Protein AF-A0A660TH04-F1 (afdb_monomer_lite)

Secondary structure (DSSP, 8-state):
--SSS-HHHHHHHHTTSSPPPGGGHHHHHHHHSS--S--S-SSHHHHHHHHHHHTT--HHHHHHHHTS-HHHHHHHHTTSSPPPHHHHHHHHHHHTT-

pLDDT: mean 90.81, std 7.68, range [56.5, 98.25]

Radius of gyration: 15.04 Å; chains: 1; bounding box: 35×24×42 Å

Structure (mmCIF, N/CA/C/O backbone):
data_AF-A0A660TH04-F1
#
_entry.id   AF-A0A660TH04-F1
#
loop_
_atom_site.group_PDB
_atom_site.id
_atom_site.type_symbol
_atom_site.label_atom_id
_atom_site.label_alt_id
_atom_site.label_comp_id
_atom_site.label_asym_id
_atom_site.label_entity_id
_atom_site.label_seq_id
_atom_site.pdbx_PDB_ins_code
_atom_site.Cartn_x
_atom_site.Cartn_y
_atom_site.Cartn_z
_atom_site.occupancy
_atom_site.B_iso_or_equiv
_atom_site.auth_seq_id
_atom_site.auth_comp_id
_atom_site.auth_asym_id
_atom_site.auth_atom_id
_atom_site.pdbx_PDB_model_num
ATOM 1 N N . LYS A 1 1 ? -21.498 -2.770 15.931 1.00 56.50 1 LYS A N 1
ATOM 2 C CA . LYS A 1 1 ? -20.100 -2.363 15.621 1.00 56.50 1 LYS A CA 1
ATOM 3 C C . LYS A 1 1 ? -19.822 -2.555 14.127 1.00 56.50 1 LYS A C 1
ATOM 5 O O . LYS A 1 1 ? -19.603 -3.680 13.709 1.00 56.50 1 LYS A O 1
ATOM 10 N N . PHE A 1 2 ? -19.861 -1.486 13.326 1.00 65.12 2 PHE A N 1
ATOM 11 C CA . PHE A 1 2 ? -19.807 -1.548 11.851 1.00 65.12 2 PHE A CA 1
ATOM 12 C C . PHE A 1 2 ? -18.427 -1.955 11.289 1.00 65.12 2 PHE A C 1
ATOM 14 O O . PHE A 1 2 ? -18.337 -2.622 10.264 1.00 65.12 2 PHE A O 1
ATOM 21 N N . LEU A 1 3 ? -17.347 -1.600 11.994 1.00 74.19 3 LEU A N 1
ATOM 22 C CA . LEU A 1 3 ? -15.961 -1.850 11.571 1.00 74.19 3 LEU A CA 1
ATOM 23 C C . LEU A 1 3 ? -15.302 -3.059 12.261 1.00 74.19 3 LEU A C 1
ATOM 25 O O . LEU A 1 3 ? -14.180 -3.423 11.919 1.00 74.19 3 LEU A O 1
ATOM 29 N N . GLY A 1 4 ? -15.979 -3.690 13.227 1.00 79.62 4 GLY A N 1
ATOM 30 C CA . GLY A 1 4 ? -15.423 -4.808 14.004 1.00 79.62 4 GLY A CA 1
ATOM 31 C C . GLY A 1 4 ? -14.280 -4.434 14.963 1.00 79.62 4 GLY A C 1
ATOM 32 O O . GLY A 1 4 ? -13.599 -5.327 15.452 1.00 79.62 4 GLY A O 1
ATOM 33 N N . VAL A 1 5 ? -14.071 -3.142 15.244 1.00 81.25 5 VAL A N 1
ATOM 34 C CA . VAL A 1 5 ? -13.045 -2.628 16.176 1.00 81.25 5 VAL A CA 1
ATOM 35 C C . VAL A 1 5 ? -13.671 -2.030 17.446 1.00 81.25 5 VAL A C 1
ATOM 37 O O . VAL A 1 5 ? -14.886 -1.811 17.505 1.00 81.25 5 VAL A O 1
ATOM 40 N N . SER A 1 6 ? -12.867 -1.816 18.496 1.00 82.50 6 SER A N 1
ATOM 41 C CA . SER A 1 6 ? -13.303 -1.115 19.715 1.00 82.50 6 SER A CA 1
ATOM 42 C C . SER A 1 6 ? -13.420 0.396 19.486 1.00 82.50 6 SER A C 1
ATOM 44 O O . SER A 1 6 ? -12.753 0.941 18.610 1.00 82.50 6 SER A O 1
ATOM 46 N N . GLU A 1 7 ? -14.239 1.079 20.287 1.00 82.69 7 GLU A N 1
ATOM 47 C CA . GLU A 1 7 ? -14.348 2.549 20.263 1.00 82.69 7 GLU A CA 1
ATOM 48 C C . GLU A 1 7 ? -13.009 3.217 20.589 1.00 82.69 7 GLU A C 1
ATOM 50 O O . GLU A 1 7 ? -12.607 4.148 19.905 1.00 82.69 7 GLU A O 1
ATOM 55 N N . GLU A 1 8 ? -12.251 2.664 21.537 1.00 84.69 8 GLU A N 1
ATOM 56 C CA . GLU A 1 8 ? -10.882 3.099 21.837 1.00 84.69 8 GLU A CA 1
ATOM 57 C C . GLU A 1 8 ? -9.958 3.024 20.607 1.00 84.69 8 GLU A C 1
ATOM 59 O O . GLU A 1 8 ? -9.115 3.894 20.397 1.00 84.69 8 GLU A O 1
ATOM 64 N N . THR A 1 9 ? -10.122 2.003 19.757 1.00 81.69 9 THR A N 1
ATOM 65 C CA . THR A 1 9 ? -9.342 1.886 18.515 1.00 81.69 9 THR A CA 1
ATOM 66 C C . THR A 1 9 ? -9.672 3.030 17.561 1.00 81.69 9 THR A C 1
ATOM 68 O O . THR A 1 9 ? -8.756 3.605 16.980 1.00 81.69 9 THR A O 1
ATOM 71 N N . VAL A 1 10 ? -10.955 3.381 17.435 1.00 81.81 10 VAL A N 1
ATOM 72 C CA . VAL A 1 10 ? -11.407 4.511 16.609 1.00 81.81 10 VAL A CA 1
ATOM 73 C C . VAL A 1 10 ? -10.895 5.832 17.184 1.00 81.81 10 VAL A C 1
ATOM 75 O O . VAL A 1 10 ? -10.280 6.600 16.454 1.00 81.81 10 VAL A O 1
ATOM 78 N N . TYR A 1 11 ? -11.017 6.046 18.496 1.00 84.56 11 TYR A N 1
ATOM 79 C CA . TYR A 1 11 ? -10.483 7.230 19.174 1.00 84.56 11 TYR A CA 1
ATOM 80 C C . TYR A 1 11 ? -8.971 7.394 18.962 1.00 84.56 11 TYR A C 1
ATOM 82 O O . TYR A 1 11 ? -8.470 8.495 18.731 1.00 84.56 11 TYR A O 1
ATOM 90 N N . ASN A 1 12 ? -8.211 6.297 19.000 1.00 85.62 12 ASN A N 1
ATOM 91 C CA . ASN A 1 12 ? -6.775 6.329 18.721 1.00 85.62 12 ASN A CA 1
ATOM 92 C C . ASN A 1 12 ? -6.457 6.684 17.258 1.00 85.62 12 ASN A C 1
ATOM 94 O O . ASN A 1 12 ? -5.399 7.261 17.005 1.00 85.62 12 ASN A O 1
ATOM 98 N N . TRP A 1 13 ? -7.343 6.362 16.311 1.00 87.00 13 TRP A N 1
ATOM 99 C CA . TRP A 1 13 ? -7.219 6.805 14.920 1.00 87.00 13 TRP A CA 1
ATOM 100 C C . TRP A 1 13 ? -7.507 8.295 14.777 1.00 87.00 13 TRP A C 1
ATOM 102 O O . TRP A 1 13 ? -6.696 9.022 14.212 1.00 87.00 13 TRP A O 1
ATOM 112 N N . GLU A 1 14 ? -8.619 8.758 15.343 1.00 82.31 14 GLU A N 1
ATOM 113 C CA . GLU A 1 14 ? -9.042 10.161 15.271 1.00 82.31 14 GLU A CA 1
ATOM 114 C C . GLU A 1 14 ? -8.063 11.102 15.983 1.00 82.31 14 GLU A C 1
ATOM 116 O O . GLU A 1 14 ? -7.798 12.202 15.509 1.00 82.31 14 GLU A O 1
ATOM 121 N N . SER A 1 15 ? -7.456 10.650 17.083 1.00 84.81 15 SER A N 1
ATOM 122 C CA . SER A 1 15 ? -6.426 11.406 17.810 1.00 84.81 15 SER A CA 1
ATOM 123 C C . SER A 1 15 ? -5.025 11.312 17.190 1.00 84.81 15 SER A C 1
ATOM 125 O O . SER A 1 15 ? -4.068 11.826 17.767 1.00 84.81 15 SER A O 1
ATOM 127 N N . GLY A 1 16 ? -4.870 10.628 16.049 1.00 80.56 16 GLY A N 1
ATOM 128 C CA . GLY A 1 16 ? -3.590 10.480 15.349 1.00 80.56 16 GLY A CA 1
ATOM 129 C C . GLY A 1 16 ? -2.565 9.589 16.061 1.00 80.56 16 GLY A C 1
ATOM 130 O O . GLY A 1 16 ? -1.436 9.453 15.592 1.00 80.56 16 GLY A O 1
ATOM 131 N N . LYS A 1 17 ? -2.938 8.946 17.175 1.00 80.44 17 LYS A N 1
ATOM 132 C CA . LYS A 1 17 ? -2.055 8.063 17.954 1.00 80.44 17 LYS A CA 1
ATOM 133 C C . LYS A 1 17 ? -1.724 6.767 17.219 1.00 80.44 17 LYS A C 1
ATOM 135 O O . LYS A 1 17 ? -0.684 6.162 17.471 1.00 80.44 17 LYS A O 1
ATOM 140 N N . LYS A 1 18 ? -2.616 6.307 16.339 1.00 83.88 18 LYS A N 1
ATOM 141 C CA . LYS A 1 18 ? -2.437 5.083 15.553 1.00 83.88 18 LYS A CA 1
ATOM 142 C C . LYS A 1 18 ? -3.091 5.227 14.187 1.00 83.88 18 LYS A C 1
ATOM 144 O O . LYS A 1 18 ? -4.158 5.805 14.081 1.00 83.88 18 LYS A O 1
ATOM 149 N N . GLN A 1 19 ? -2.495 4.640 13.155 1.00 84.00 19 GLN A N 1
ATOM 150 C CA . GLN A 1 19 ? -3.136 4.527 11.843 1.00 84.00 19 GLN A CA 1
ATOM 151 C C . GLN A 1 19 ? -3.907 3.198 11.725 1.00 84.00 19 GLN A C 1
ATOM 153 O O . GLN A 1 19 ? -3.465 2.191 12.298 1.00 84.00 19 GLN A O 1
ATOM 158 N N . PRO A 1 20 ? -5.044 3.152 11.004 1.00 84.62 20 PRO A N 1
ATOM 159 C CA . PRO A 1 20 ? -5.728 1.900 10.701 1.00 84.62 20 PRO A CA 1
ATOM 160 C C . PRO A 1 20 ? -4.826 0.930 9.928 1.00 84.62 20 PRO A C 1
ATOM 162 O O . PRO A 1 20 ? -3.983 1.341 9.130 1.00 84.62 20 PRO A O 1
ATOM 165 N N . 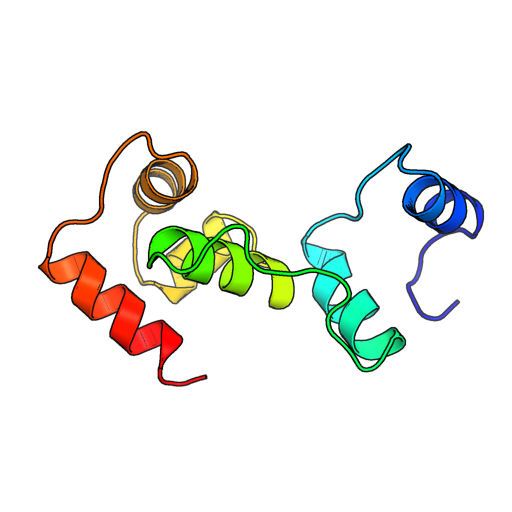ASP A 1 21 ? -5.034 -0.375 10.119 1.00 88.06 21 ASP A N 1
ATOM 166 C CA . ASP A 1 21 ? -4.426 -1.379 9.239 1.00 88.06 21 ASP A CA 1
ATOM 167 C C . ASP A 1 21 ? -4.931 -1.165 7.805 1.00 88.06 21 ASP A C 1
ATOM 169 O O . ASP A 1 21 ? -6.122 -0.916 7.595 1.00 88.06 21 ASP A O 1
ATOM 173 N N . VAL A 1 22 ? -4.048 -1.310 6.813 1.00 87.81 22 VAL A N 1
ATOM 174 C CA . VAL A 1 22 ? -4.394 -1.169 5.393 1.00 87.81 22 VAL A CA 1
ATOM 175 C C . VAL A 1 22 ? -5.623 -2.012 5.023 1.00 87.81 22 VAL A C 1
ATOM 177 O O . VAL A 1 22 ? -6.488 -1.546 4.293 1.00 87.81 22 VAL A O 1
ATOM 180 N N . LYS A 1 23 ? -5.785 -3.209 5.598 1.00 89.44 23 LYS A N 1
ATOM 181 C CA . LYS A 1 23 ? -6.925 -4.103 5.331 1.00 89.44 23 LYS A CA 1
ATOM 182 C C . LYS A 1 23 ? -8.270 -3.547 5.813 1.00 89.44 23 LYS A C 1
ATOM 184 O O . LYS A 1 23 ? -9.319 -3.991 5.347 1.00 89.44 23 LYS A O 1
ATOM 189 N N . LEU A 1 24 ? -8.262 -2.609 6.762 1.00 90.69 24 LEU A N 1
ATOM 190 C CA . LEU A 1 24 ? -9.467 -1.952 7.276 1.00 90.69 24 LEU A CA 1
ATOM 191 C C . LEU A 1 24 ? -9.875 -0.742 6.436 1.00 90.69 24 LEU A C 1
ATOM 193 O O . LEU A 1 24 ? -11.042 -0.357 6.478 1.00 90.69 24 LEU A O 1
ATOM 197 N N . ILE A 1 25 ? -8.965 -0.189 5.635 1.00 92.38 25 ILE A N 1
ATOM 198 C CA . ILE A 1 25 ? -9.213 1.009 4.829 1.00 92.38 25 ILE A CA 1
ATOM 199 C C . ILE A 1 25 ? -10.433 0.861 3.903 1.00 92.38 25 ILE A C 1
ATOM 201 O O . ILE A 1 25 ? -11.297 1.734 3.960 1.00 92.38 25 ILE A O 1
ATOM 205 N N . PRO A 1 26 ? -10.627 -0.242 3.148 1.00 92.25 26 PRO A N 1
ATOM 206 C CA . PRO A 1 26 ? -11.831 -0.403 2.327 1.00 92.25 26 PRO A CA 1
ATOM 207 C C . PRO A 1 26 ? -13.128 -0.413 3.145 1.00 92.25 26 PRO A C 1
ATOM 209 O O . PRO A 1 26 ? -14.157 0.087 2.696 1.00 92.25 26 PRO A O 1
ATOM 212 N N . LYS A 1 27 ? -13.094 -0.968 4.367 1.00 91.25 27 LYS A N 1
ATOM 213 C CA . LYS A 1 27 ? -14.259 -0.980 5.266 1.00 91.25 27 LYS A CA 1
ATOM 214 C C . LYS A 1 27 ? -14.563 0.419 5.795 1.00 91.25 27 LYS A C 1
ATOM 216 O O . LYS A 1 27 ? -15.732 0.775 5.884 1.00 91.25 27 LYS A O 1
ATOM 221 N N . ILE A 1 28 ? -13.526 1.197 6.109 1.00 90.31 28 ILE A N 1
ATOM 222 C CA . ILE A 1 28 ? -13.646 2.596 6.531 1.00 90.31 28 ILE A CA 1
ATOM 223 C C . ILE A 1 28 ? -14.230 3.438 5.394 1.00 90.31 28 ILE A C 1
ATOM 225 O O . ILE A 1 28 ? -15.224 4.118 5.610 1.00 90.31 28 ILE A O 1
ATOM 229 N N . ILE A 1 29 ? -13.697 3.322 4.173 1.00 91.94 29 ILE A N 1
ATOM 230 C CA . ILE A 1 29 ? -14.218 4.027 2.988 1.00 91.94 29 ILE A CA 1
ATOM 231 C C . ILE A 1 29 ? -15.692 3.674 2.755 1.00 91.94 29 ILE A C 1
ATOM 233 O O . ILE A 1 29 ? -16.520 4.560 2.569 1.00 91.94 29 ILE A O 1
ATOM 237 N N . LYS A 1 30 ? -16.049 2.383 2.825 1.00 91.38 30 LYS A N 1
ATOM 238 C CA . LYS A 1 30 ? -17.443 1.936 2.681 1.00 91.38 30 LYS A CA 1
ATOM 239 C C . LYS A 1 30 ? -18.357 2.499 3.772 1.00 91.38 30 LYS A C 1
ATOM 241 O O . LYS A 1 30 ? -19.512 2.795 3.491 1.00 91.38 30 LYS A O 1
ATOM 246 N N . PHE A 1 31 ? -17.865 2.599 5.005 1.00 90.06 31 PHE A N 1
ATOM 247 C CA . PHE A 1 31 ? -18.617 3.159 6.126 1.00 90.06 31 PHE A CA 1
ATOM 248 C C . PHE A 1 31 ? -18.834 4.669 5.975 1.00 90.06 31 PHE A C 1
ATOM 250 O O . PHE A 1 31 ? -19.942 5.141 6.197 1.00 90.06 31 PHE A O 1
ATOM 257 N N . LEU A 1 32 ? -17.796 5.407 5.573 1.00 90.81 32 LEU A N 1
ATOM 258 C CA . LEU A 1 32 ? -17.850 6.859 5.396 1.00 90.81 32 LEU A CA 1
ATOM 259 C C . LEU A 1 32 ? -18.600 7.278 4.124 1.00 90.81 32 LEU A C 1
ATOM 261 O O . LEU A 1 32 ? -19.149 8.372 4.070 1.00 90.81 32 LEU A O 1
ATOM 265 N N . GLY A 1 33 ? -18.610 6.431 3.092 1.00 91.94 33 GLY A N 1
ATOM 266 C CA . GLY A 1 33 ? -19.170 6.759 1.778 1.00 91.94 33 GLY A CA 1
ATOM 267 C C . GLY A 1 33 ? -18.250 7.623 0.905 1.00 91.94 33 GLY A C 1
ATOM 268 O O . GLY A 1 33 ? -18.632 7.981 -0.205 1.00 91.94 33 GLY A O 1
ATOM 269 N N . TYR A 1 34 ? -17.037 7.935 1.373 1.00 90.94 34 TYR A N 1
ATOM 270 C CA . TYR A 1 34 ? -16.009 8.676 0.638 1.00 90.94 34 TYR A CA 1
ATOM 271 C C . TYR A 1 34 ? -14.597 8.230 1.056 1.00 90.94 34 TYR A C 1
ATOM 273 O O . TYR A 1 34 ? -14.423 7.528 2.055 1.00 90.94 34 TYR A O 1
ATOM 281 N N . VAL A 1 35 ? -13.575 8.621 0.283 1.00 91.31 35 VAL A N 1
ATOM 282 C CA . VAL A 1 35 ? -12.163 8.374 0.621 1.00 91.31 35 VAL A CA 1
ATOM 283 C C . VAL A 1 35 ? -11.640 9.534 1.480 1.00 91.31 35 VAL A C 1
ATOM 285 O O . VAL A 1 35 ? -11.611 10.658 0.987 1.00 91.31 35 VAL A O 1
ATOM 288 N N . PRO A 1 36 ? -11.228 9.308 2.743 1.00 87.81 36 PRO A N 1
ATOM 289 C CA . PRO A 1 36 ? -10.907 10.391 3.677 1.00 87.81 36 PRO A CA 1
ATOM 290 C C . PRO A 1 36 ? -9.460 10.908 3.581 1.00 87.81 36 PRO A C 1
ATOM 292 O O . PRO A 1 36 ? -8.973 11.535 4.516 1.00 87.81 36 PRO A O 1
ATOM 295 N N . PHE A 1 37 ? -8.740 10.609 2.501 1.00 85.69 37 PHE A N 1
ATOM 296 C CA . PHE A 1 37 ? -7.343 11.002 2.311 1.00 85.69 37 PHE A CA 1
ATOM 297 C C . PHE A 1 37 ? -7.029 11.175 0.825 1.00 85.69 37 PHE A C 1
ATOM 299 O O . PHE A 1 37 ? -7.687 10.586 -0.035 1.00 85.69 37 PHE A O 1
ATOM 306 N N . GLU A 1 38 ? -5.990 11.951 0.536 1.00 88.00 38 GLU A N 1
ATOM 307 C CA . GLU A 1 38 ? -5.539 12.240 -0.824 1.00 88.00 38 GLU A CA 1
ATOM 308 C C . GLU A 1 38 ? -4.281 11.430 -1.188 1.00 88.00 38 GLU A C 1
ATOM 310 O O . GLU A 1 38 ? -3.559 10.959 -0.300 1.00 88.00 38 GLU A O 1
ATOM 315 N N . PRO A 1 39 ? -4.005 11.217 -2.487 1.00 88.50 39 PRO A N 1
ATOM 316 C CA . PRO A 1 39 ? -2.725 10.675 -2.930 1.00 88.50 39 PRO A CA 1
ATOM 317 C C . PRO A 1 39 ? -1.549 11.550 -2.471 1.00 88.50 39 PRO A C 1
ATOM 319 O O . PRO A 1 39 ? -1.642 12.770 -2.457 1.00 88.50 39 PRO A O 1
ATOM 322 N N . GLU A 1 40 ? -0.398 10.932 -2.187 1.00 90.00 40 GLU A N 1
ATOM 323 C CA . GLU A 1 40 ? 0.844 11.649 -1.826 1.00 90.00 40 GLU A CA 1
ATOM 324 C C . GLU A 1 40 ? 1.399 12.529 -2.970 1.00 90.00 40 GLU A C 1
ATOM 326 O O . GLU A 1 40 ? 2.299 13.338 -2.753 1.00 90.00 40 GLU A O 1
ATOM 331 N N . GLY A 1 41 ? 0.893 12.349 -4.192 1.00 92.00 41 GLY A N 1
ATOM 332 C CA . GLY A 1 41 ? 1.290 13.079 -5.390 1.00 92.00 41 GLY A CA 1
ATOM 333 C C . GLY A 1 41 ? 0.665 12.494 -6.659 1.00 92.00 41 GLY A C 1
ATOM 334 O O . GLY A 1 41 ? 0.000 11.453 -6.628 1.00 92.00 41 GLY A O 1
ATOM 335 N N . ASP A 1 42 ? 0.933 13.144 -7.791 1.00 90.81 42 ASP A N 1
ATOM 336 C CA . ASP A 1 42 ? 0.329 12.798 -9.088 1.00 90.81 42 ASP A CA 1
ATOM 337 C C . ASP A 1 42 ? 1.164 11.828 -9.937 1.00 90.81 42 ASP A C 1
ATOM 339 O O . ASP A 1 42 ? 0.733 11.375 -11.004 1.00 90.81 42 ASP A O 1
ATOM 343 N N . ASP A 1 43 ? 2.367 11.475 -9.482 1.00 94.00 43 ASP A N 1
ATOM 344 C CA . ASP A 1 43 ? 3.220 10.544 -10.206 1.00 94.00 43 ASP A CA 1
ATOM 345 C C . ASP A 1 43 ? 2.685 9.100 -10.155 1.00 94.00 43 ASP A C 1
ATOM 347 O O . ASP A 1 43 ? 1.868 8.709 -9.316 1.00 94.00 43 ASP A O 1
ATOM 351 N N . LEU A 1 44 ? 3.173 8.270 -11.080 1.00 95.12 44 LEU A N 1
ATOM 352 C CA . LEU A 1 44 ? 2.710 6.893 -11.248 1.00 95.12 44 LEU A CA 1
ATOM 353 C C . LEU A 1 44 ? 2.833 6.051 -9.967 1.00 95.12 44 LEU A C 1
ATOM 355 O O . LEU A 1 44 ? 1.973 5.207 -9.709 1.00 95.12 44 LEU A O 1
ATOM 359 N N . ILE A 1 45 ? 3.889 6.254 -9.174 1.00 96.12 45 ILE A N 1
ATOM 360 C CA . ILE A 1 45 ? 4.105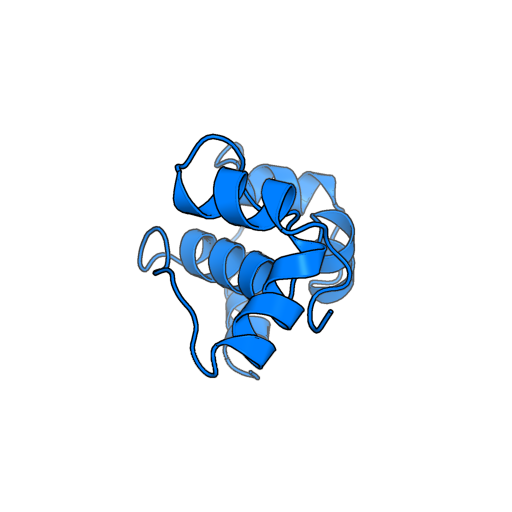 5.500 -7.937 1.00 96.12 45 ILE A CA 1
ATOM 361 C C . ILE A 1 45 ? 3.173 5.995 -6.840 1.00 96.12 45 ILE A C 1
ATOM 363 O O . ILE A 1 45 ? 2.604 5.165 -6.134 1.00 96.12 45 ILE A O 1
ATOM 367 N N . SER A 1 46 ? 2.959 7.304 -6.721 1.00 95.25 46 SER A N 1
ATOM 368 C CA . SER A 1 46 ? 1.996 7.864 -5.764 1.00 95.25 46 SER A CA 1
ATOM 369 C C . SER A 1 46 ? 0.573 7.374 -6.041 1.00 95.25 46 SER A C 1
ATOM 371 O O . SER A 1 46 ? -0.107 6.883 -5.136 1.00 95.25 46 SER A O 1
ATOM 373 N N . ARG A 1 47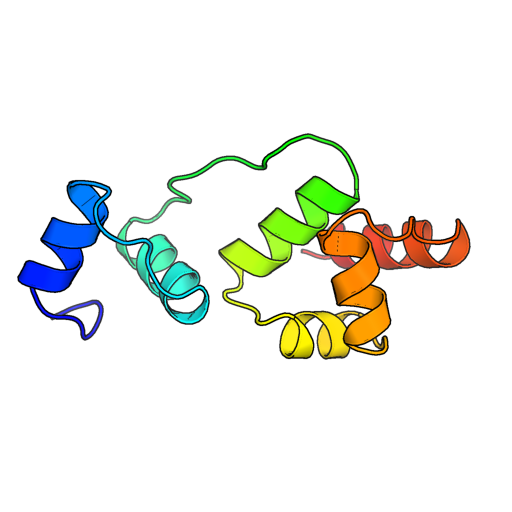 ? 0.163 7.332 -7.313 1.00 94.94 47 ARG A N 1
ATOM 374 C CA . ARG A 1 47 ? -1.109 6.715 -7.727 1.00 94.94 47 ARG A CA 1
ATOM 375 C C . ARG A 1 47 ? -1.165 5.216 -7.424 1.00 94.94 47 ARG A C 1
ATOM 377 O O . ARG A 1 47 ? -2.206 4.708 -7.010 1.00 94.94 47 ARG A O 1
ATOM 384 N N . LEU A 1 48 ? -0.053 4.496 -7.583 1.00 96.19 48 LEU A N 1
ATOM 385 C CA . LEU A 1 48 ? 0.032 3.074 -7.242 1.00 96.19 48 LEU A CA 1
ATOM 386 C C . LEU A 1 48 ? -0.067 2.821 -5.726 1.00 96.19 48 LEU A C 1
ATOM 388 O O . LEU A 1 48 ? -0.731 1.871 -5.305 1.00 96.19 48 LEU A O 1
ATOM 392 N N . LYS A 1 49 ? 0.561 3.666 -4.898 1.00 95.88 49 LYS A N 1
ATOM 393 C CA . LYS A 1 49 ? 0.427 3.635 -3.432 1.00 95.88 49 LYS A CA 1
ATOM 394 C C . LYS A 1 49 ? -1.015 3.895 -3.014 1.00 95.88 49 LYS A C 1
ATOM 396 O O . LYS A 1 49 ? -1.555 3.144 -2.203 1.00 95.88 49 LYS A O 1
ATOM 401 N N . PHE A 1 50 ? -1.643 4.908 -3.605 1.00 94.88 50 PHE A N 1
ATOM 402 C CA . PHE A 1 50 ? -3.037 5.238 -3.341 1.00 94.88 50 PHE A CA 1
ATOM 403 C C . PHE A 1 50 ? -3.961 4.076 -3.714 1.00 94.88 50 PHE A C 1
ATOM 405 O O . PHE A 1 50 ? -4.756 3.633 -2.889 1.00 94.88 50 PHE A O 1
ATOM 412 N N . TYR A 1 51 ? -3.769 3.484 -4.897 1.00 94.94 51 TYR A N 1
ATOM 413 C CA . TYR A 1 51 ? -4.484 2.282 -5.323 1.00 94.94 51 TYR A CA 1
ATOM 414 C C . TYR A 1 51 ? -4.351 1.128 -4.320 1.00 94.94 51 TYR A C 1
ATOM 416 O O . TYR A 1 51 ? -5.350 0.517 -3.934 1.00 94.94 51 TYR A O 1
ATOM 424 N N . LYS A 1 52 ? -3.126 0.845 -3.857 1.00 95.56 52 LYS A N 1
ATOM 425 C CA . LYS A 1 52 ? -2.868 -0.170 -2.827 1.00 95.56 52 LYS A CA 1
ATOM 426 C C . LYS A 1 52 ? -3.660 0.118 -1.551 1.00 95.56 52 LYS A C 1
ATOM 428 O O . LYS A 1 52 ? -4.239 -0.803 -0.980 1.00 95.56 52 LYS A O 1
ATOM 433 N N . LEU A 1 53 ? -3.664 1.372 -1.105 1.00 94.19 53 LEU A N 1
ATOM 434 C CA . LEU A 1 53 ? -4.297 1.801 0.137 1.00 94.19 53 LEU A CA 1
ATOM 435 C C . LEU A 1 53 ? -5.825 1.683 0.072 1.00 94.19 53 LEU A C 1
ATOM 437 O O . LEU A 1 53 ? -6.405 0.997 0.910 1.00 94.19 53 LEU A O 1
ATOM 441 N N . ILE A 1 54 ? -6.469 2.267 -0.944 1.00 94.44 54 ILE A N 1
ATOM 442 C CA . ILE A 1 54 ? -7.940 2.272 -1.061 1.00 94.44 54 ILE A CA 1
ATOM 443 C C . ILE A 1 54 ? -8.526 0.869 -1.272 1.00 94.44 54 ILE A C 1
ATOM 445 O O . ILE A 1 54 ? -9.664 0.616 -0.889 1.00 94.44 54 ILE A O 1
ATOM 449 N N . ASN A 1 55 ? -7.742 -0.058 -1.835 1.00 93.69 55 ASN A N 1
ATOM 450 C CA . ASN A 1 55 ? -8.125 -1.465 -1.996 1.00 93.69 55 ASN A CA 1
ATOM 451 C C . ASN A 1 55 ? -7.693 -2.348 -0.813 1.00 93.69 55 ASN A C 1
ATOM 453 O O . ASN A 1 55 ? -7.934 -3.552 -0.822 1.00 93.69 55 ASN A O 1
ATOM 457 N N . GLY A 1 56 ? -7.045 -1.776 0.204 1.00 94.69 56 GLY A N 1
ATOM 458 C CA . GLY A 1 56 ? -6.601 -2.497 1.394 1.00 94.69 56 GLY A CA 1
ATOM 459 C C . GLY A 1 56 ? -5.558 -3.580 1.131 1.00 94.69 56 GLY A C 1
ATOM 460 O O . GLY A 1 56 ? -5.479 -4.570 1.860 1.00 94.69 56 GLY A O 1
ATOM 461 N N . LEU A 1 57 ? -4.762 -3.409 0.076 1.00 95.69 57 LEU A N 1
ATOM 462 C CA . LEU A 1 57 ? -3.789 -4.392 -0.375 1.00 95.69 57 LEU A CA 1
ATOM 463 C C . LEU A 1 57 ? -2.509 -4.325 0.467 1.00 95.69 57 LEU A C 1
ATOM 465 O O . LEU A 1 57 ? -1.957 -3.254 0.751 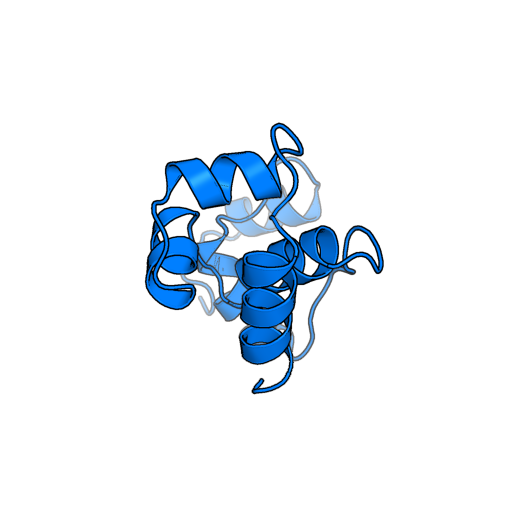1.00 95.69 57 LEU A O 1
ATOM 469 N N . THR A 1 58 ? -1.973 -5.494 0.812 1.00 96.19 58 THR A N 1
ATOM 470 C CA . THR A 1 58 ? -0.578 -5.616 1.254 1.00 96.19 58 THR A CA 1
ATOM 471 C C . THR A 1 58 ? 0.365 -5.443 0.057 1.00 96.19 58 THR A C 1
ATOM 473 O O . THR A 1 58 ? -0.075 -5.265 -1.081 1.00 96.19 58 THR A O 1
ATOM 476 N N . VAL A 1 59 ? 1.680 -5.440 0.290 1.00 96.88 59 VAL A N 1
ATOM 477 C CA . VAL A 1 59 ? 2.644 -5.402 -0.825 1.00 96.88 59 VAL A CA 1
ATOM 478 C C . VAL A 1 59 ? 2.515 -6.668 -1.674 1.00 96.88 59 VAL A C 1
ATOM 480 O O . VAL A 1 59 ? 2.566 -6.596 -2.896 1.00 96.88 59 VAL A O 1
ATOM 483 N N . GLU A 1 60 ? 2.283 -7.801 -1.023 1.00 97.31 60 GLU A N 1
ATOM 484 C CA . GLU A 1 60 ? 2.099 -9.117 -1.623 1.00 97.31 60 GLU A CA 1
ATOM 485 C C . GLU A 1 60 ? 0.830 -9.144 -2.484 1.00 97.31 60 GLU A C 1
ATOM 487 O O . GLU A 1 60 ? 0.909 -9.453 -3.669 1.00 97.31 60 GLU A O 1
ATOM 492 N N . GLY A 1 61 ? -0.308 -8.685 -1.949 1.00 96.75 61 GLY A N 1
ATOM 493 C CA . GLY A 1 61 ? -1.557 -8.615 -2.716 1.00 96.75 61 GLY A CA 1
ATOM 494 C C . GLY A 1 61 ? -1.481 -7.655 -3.909 1.00 96.75 61 GLY A C 1
ATOM 495 O O . GLY A 1 61 ? -2.019 -7.934 -4.981 1.00 96.75 61 GLY A O 1
ATOM 496 N N . LEU A 1 62 ? -0.759 -6.535 -3.775 1.00 96.94 62 LEU A N 1
ATOM 497 C CA . LEU A 1 62 ? -0.494 -5.662 -4.920 1.00 96.94 62 LEU A CA 1
ATOM 498 C C . LEU A 1 62 ? 0.384 -6.359 -5.969 1.00 96.94 62 LEU A C 1
ATOM 500 O O . LEU A 1 62 ? 0.146 -6.217 -7.167 1.00 96.94 62 LEU A O 1
ATOM 504 N N . ALA A 1 63 ? 1.401 -7.100 -5.537 1.00 97.12 63 ALA A N 1
ATOM 505 C CA . ALA A 1 63 ? 2.310 -7.802 -6.430 1.00 97.12 63 ALA A CA 1
ATOM 506 C C . ALA A 1 63 ? 1.602 -8.900 -7.234 1.00 97.12 63 ALA A C 1
ATOM 508 O O . ALA A 1 63 ? 1.800 -8.977 -8.449 1.00 97.12 63 ALA A O 1
ATOM 509 N N . GLU A 1 64 ? 0.704 -9.653 -6.596 1.00 96.44 64 GLU A N 1
ATOM 510 C CA . GLU A 1 64 ? -0.197 -10.595 -7.267 1.00 96.44 64 GLU A CA 1
ATOM 511 C C . GLU A 1 64 ? -1.045 -9.887 -8.329 1.00 96.44 64 GLU A C 1
ATOM 513 O O . GLU A 1 64 ? -1.084 -10.315 -9.483 1.00 96.44 64 GLU A O 1
ATOM 518 N N . ARG A 1 65 ? -1.647 -8.737 -7.993 1.00 94.50 65 ARG A N 1
ATOM 519 C CA . ARG A 1 65 ? -2.468 -7.963 -8.938 1.00 94.50 65 ARG A CA 1
ATOM 520 C C . ARG A 1 65 ? -1.676 -7.434 -10.135 1.00 94.50 65 ARG A C 1
ATOM 522 O O . ARG A 1 65 ? -2.211 -7.349 -11.239 1.00 94.50 65 ARG A O 1
ATOM 529 N N . LEU A 1 66 ? -0.412 -7.073 -9.926 1.00 94.75 66 LEU A N 1
ATOM 530 C CA . LEU A 1 66 ? 0.484 -6.594 -10.978 1.00 94.75 66 LEU A CA 1
ATOM 531 C C . LEU A 1 66 ? 1.168 -7.729 -11.754 1.00 94.75 66 LEU 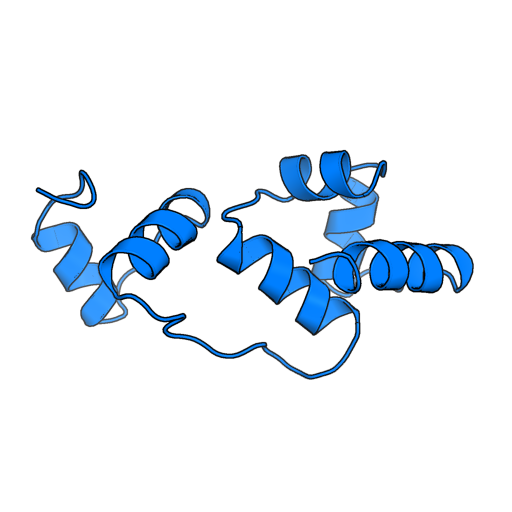A C 1
ATOM 533 O O . LEU A 1 66 ? 1.825 -7.440 -12.758 1.00 94.75 66 LEU A O 1
ATOM 537 N N . LEU A 1 67 ? 1.031 -8.987 -11.318 1.00 95.12 67 LEU A N 1
ATOM 538 C CA . LEU A 1 67 ? 1.797 -10.135 -11.814 1.00 95.12 67 LEU A CA 1
ATOM 539 C C . LEU A 1 67 ? 3.311 -9.869 -11.739 1.00 95.12 67 LEU A C 1
ATOM 541 O O . LEU A 1 67 ? 4.027 -9.951 -12.743 1.00 95.12 67 LEU A O 1
ATOM 545 N N . ARG A 1 68 ? 3.796 -9.449 -10.564 1.00 96.19 68 ARG A N 1
ATOM 546 C CA . ARG A 1 68 ? 5.210 -9.135 -10.287 1.00 96.19 68 ARG A CA 1
ATOM 547 C C . ARG A 1 68 ? 5.664 -9.731 -8.961 1.00 96.19 68 ARG A C 1
ATOM 549 O O . ARG A 1 68 ? 4.855 -10.104 -8.125 1.00 96.19 68 ARG A O 1
ATOM 556 N N . HIS A 1 69 ? 6.980 -9.782 -8.761 1.00 97.56 69 HIS A N 1
ATOM 557 C CA . HIS A 1 69 ? 7.557 -10.219 -7.492 1.00 97.56 69 HIS A CA 1
ATOM 558 C C . HIS A 1 69 ? 7.349 -9.155 -6.392 1.00 97.56 69 HIS A C 1
ATOM 560 O O . HIS A 1 69 ? 7.596 -7.972 -6.665 1.00 97.56 69 HIS A O 1
ATOM 566 N N . PRO A 1 70 ? 6.981 -9.532 -5.151 1.00 97.88 70 PRO A N 1
ATOM 567 C CA . PRO A 1 70 ? 6.751 -8.587 -4.054 1.00 97.88 70 PRO A CA 1
ATOM 568 C C . PRO A 1 70 ? 7.913 -7.628 -3.794 1.00 97.88 70 PRO A C 1
ATOM 570 O O . PR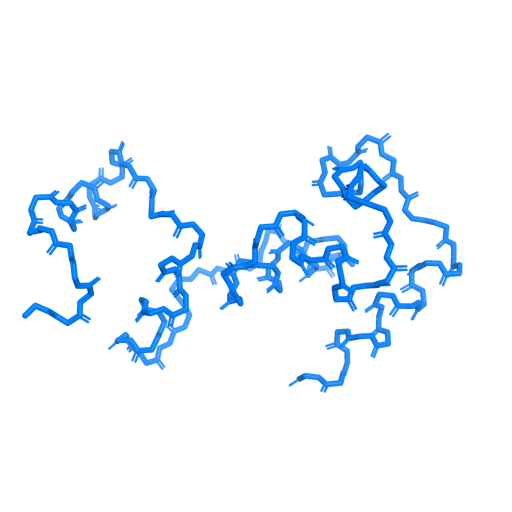O A 1 70 ? 7.691 -6.432 -3.635 1.00 97.88 70 PRO A O 1
ATOM 573 N N . ASP A 1 71 ? 9.159 -8.106 -3.830 1.00 97.88 71 ASP A N 1
ATOM 574 C CA . ASP A 1 71 ? 10.327 -7.242 -3.594 1.00 97.88 71 ASP A CA 1
ATOM 575 C C . ASP A 1 71 ? 10.530 -6.181 -4.670 1.00 97.88 71 ASP A C 1
ATOM 577 O O . ASP A 1 71 ? 10.967 -5.068 -4.377 1.00 97.88 71 ASP A O 1
ATOM 581 N N . GLN A 1 72 ? 10.170 -6.494 -5.915 1.00 97.50 72 GLN A N 1
ATOM 582 C CA . GLN A 1 72 ? 10.215 -5.514 -6.990 1.00 97.50 72 GLN A CA 1
ATOM 583 C C . GLN A 1 72 ? 9.191 -4.402 -6.735 1.00 97.50 72 GLN A C 1
ATOM 585 O O . GLN A 1 72 ? 9.527 -3.224 -6.839 1.00 97.50 72 GLN A O 1
ATOM 590 N N . VAL A 1 73 ? 7.971 -4.770 -6.338 1.00 97.88 73 VAL A N 1
ATOM 591 C CA . VAL A 1 73 ? 6.913 -3.813 -5.993 1.00 97.88 73 VAL A CA 1
ATOM 592 C C . VAL A 1 73 ? 7.294 -3.001 -4.755 1.00 97.88 73 VAL A C 1
ATOM 594 O O . VAL A 1 73 ? 7.179 -1.778 -4.764 1.00 97.88 73 VAL A O 1
ATOM 597 N N . ARG A 1 74 ? 7.842 -3.643 -3.717 1.00 98.25 74 ARG A N 1
ATOM 598 C CA . ARG A 1 74 ? 8.364 -2.981 -2.512 1.00 98.25 74 ARG A CA 1
ATOM 599 C C . ARG A 1 74 ? 9.431 -1.946 -2.860 1.00 98.25 74 ARG A C 1
ATOM 601 O O . ARG A 1 74 ? 9.404 -0.838 -2.327 1.00 98.25 74 ARG A O 1
ATOM 608 N N . ALA A 1 75 ? 10.348 -2.277 -3.769 1.00 98.00 75 ALA A N 1
ATOM 609 C CA . ALA A 1 75 ? 11.388 -1.355 -4.214 1.00 98.00 75 ALA A CA 1
ATOM 610 C C . ALA A 1 75 ? 10.816 -0.132 -4.950 1.00 98.00 75 ALA A C 1
ATOM 612 O O . ALA A 1 75 ? 11.347 0.964 -4.784 1.00 98.00 75 ALA A O 1
ATOM 613 N N . TRP A 1 76 ? 9.727 -0.297 -5.709 1.00 97.56 76 TRP A N 1
ATOM 614 C CA . TRP A 1 76 ? 9.025 0.818 -6.352 1.00 97.56 76 TRP A CA 1
ATOM 615 C C . TRP A 1 76 ? 8.331 1.719 -5.333 1.00 97.56 76 TRP A C 1
ATOM 617 O O . TRP A 1 76 ? 8.565 2.922 -5.326 1.00 97.56 76 TRP A O 1
ATOM 627 N N . LEU A 1 77 ? 7.534 1.140 -4.429 1.00 96.62 77 LEU A N 1
ATOM 628 C CA . LEU A 1 77 ? 6.762 1.901 -3.438 1.00 96.62 77 LEU A CA 1
ATOM 629 C C . LEU A 1 77 ? 7.650 2.666 -2.446 1.00 96.62 77 LEU A C 1
ATOM 631 O O . LEU A 1 77 ? 7.251 3.713 -1.947 1.00 96.62 77 LEU A O 1
ATOM 635 N N . THR A 1 78 ? 8.847 2.153 -2.162 1.00 96.06 78 THR A N 1
ATOM 636 C CA . THR A 1 78 ? 9.826 2.796 -1.265 1.00 96.06 78 THR A CA 1
ATOM 637 C C . THR A 1 78 ? 10.779 3.746 -1.989 1.00 96.06 78 THR A C 1
ATOM 639 O O . THR A 1 78 ? 11.662 4.315 -1.357 1.00 96.06 78 THR A O 1
ATOM 642 N N . GLY A 1 79 ? 10.665 3.885 -3.313 1.00 94.94 79 GLY A N 1
ATOM 643 C CA . GLY A 1 79 ? 11.564 4.718 -4.114 1.00 94.94 79 GLY A CA 1
ATOM 644 C C . GLY A 1 79 ? 12.984 4.160 -4.284 1.00 94.94 79 GLY A C 1
ATOM 645 O O . GLY A 1 79 ? 13.788 4.772 -4.981 1.00 94.94 79 GLY A O 1
ATOM 646 N N . ARG A 1 80 ? 13.301 2.980 -3.725 1.00 96.44 80 ARG A N 1
ATOM 647 C CA . ARG A 1 80 ? 14.615 2.319 -3.875 1.00 96.44 80 ARG A CA 1
ATOM 648 C C . ARG A 1 80 ? 14.960 2.012 -5.332 1.00 96.44 80 ARG A C 1
ATOM 650 O O . ARG A 1 80 ? 16.132 1.943 -5.690 1.00 96.44 80 ARG A O 1
ATOM 657 N N . ARG A 1 81 ? 13.951 1.773 -6.172 1.00 95.62 81 ARG A N 1
ATOM 658 C CA . ARG A 1 81 ? 14.120 1.546 -7.611 1.00 95.62 81 ARG A CA 1
ATOM 659 C C . ARG A 1 81 ? 12.938 2.131 -8.368 1.00 95.62 81 ARG A C 1
ATOM 661 O O . ARG A 1 81 ? 11.802 1.976 -7.942 1.00 95.62 81 ARG A O 1
ATOM 668 N N . LYS A 1 82 ? 13.190 2.723 -9.535 1.00 94.75 82 LYS A N 1
ATOM 669 C CA . LYS A 1 82 ? 12.125 3.141 -10.458 1.00 94.75 82 LYS A CA 1
ATOM 670 C C . LYS A 1 82 ? 11.699 1.974 -11.366 1.00 94.75 82 LYS A C 1
ATOM 672 O O . LYS A 1 82 ? 12.556 1.172 -11.753 1.00 94.75 82 LYS A O 1
ATOM 677 N N . PRO A 1 83 ? 10.408 1.833 -11.712 1.00 96.50 83 PRO A N 1
ATOM 678 C CA . PRO A 1 83 ? 9.985 0.876 -12.727 1.00 96.50 83 PRO A CA 1
ATOM 679 C C . PRO A 1 83 ? 10.649 1.180 -14.076 1.00 96.50 83 PRO A C 1
ATOM 681 O O . PRO A 1 83 ? 10.916 2.328 -14.414 1.00 96.50 83 PRO A O 1
ATOM 684 N N . SER A 1 84 ? 10.913 0.146 -14.873 1.00 96.88 84 SER A N 1
ATOM 685 C CA . SER A 1 84 ? 11.307 0.340 -16.273 1.00 96.88 84 SER A CA 1
ATOM 686 C C . SER A 1 84 ? 10.118 0.840 -17.097 1.00 96.88 84 SER A C 1
ATOM 688 O O . SER A 1 84 ? 8.974 0.575 -16.738 1.00 96.88 84 SER A O 1
ATOM 690 N N . LYS A 1 85 ? 10.361 1.447 -18.267 1.00 97.12 85 LYS A N 1
ATOM 691 C CA . LYS A 1 85 ? 9.296 1.924 -19.177 1.00 97.12 85 LYS A CA 1
ATOM 692 C C . LYS A 1 85 ? 8.233 0.863 -19.498 1.00 97.12 85 LYS A C 1
ATOM 694 O O . LYS A 1 85 ? 7.050 1.175 -19.593 1.00 97.12 85 LYS A O 1
ATOM 699 N N . LYS A 1 86 ? 8.634 -0.410 -19.628 1.00 96.06 86 LYS A N 1
ATOM 700 C CA . LYS A 1 86 ? 7.705 -1.541 -19.814 1.00 96.06 86 LYS A CA 1
ATOM 701 C C . LYS A 1 86 ? 6.794 -1.735 -18.597 1.00 96.06 86 LYS A C 1
ATOM 703 O O . LYS A 1 86 ? 5.600 -1.966 -18.760 1.00 96.06 86 LYS A O 1
ATOM 708 N N . ASN A 1 87 ? 7.352 -1.653 -17.391 1.00 96.31 87 ASN A N 1
ATOM 709 C CA . ASN A 1 87 ? 6.583 -1.772 -16.156 1.00 96.31 87 ASN A CA 1
ATOM 710 C C . ASN A 1 87 ? 5.721 -0.535 -15.893 1.00 96.31 87 ASN A C 1
ATOM 712 O O . ASN A 1 87 ? 4.598 -0.706 -15.444 1.00 96.31 87 ASN A O 1
ATOM 716 N N . GLU A 1 88 ? 6.184 0.670 -16.230 1.00 96.94 88 GLU A N 1
ATOM 717 C CA . GLU A 1 88 ? 5.367 1.889 -16.139 1.00 96.94 88 GLU A CA 1
ATOM 718 C C . GLU A 1 88 ? 4.085 1.751 -16.971 1.00 96.94 88 GLU A C 1
ATOM 720 O O . GLU A 1 88 ? 2.986 1.853 -16.432 1.00 96.94 88 GLU A O 1
ATOM 725 N N . LYS A 1 89 ? 4.217 1.381 -18.254 1.00 96.06 89 LYS A N 1
ATOM 726 C CA . LYS A 1 89 ? 3.069 1.133 -19.144 1.00 96.06 89 LYS A CA 1
ATOM 727 C C . LYS A 1 89 ? 2.127 0.052 -18.607 1.00 96.06 89 LYS A C 1
ATOM 729 O O . LYS A 1 89 ? 0.912 0.168 -18.739 1.00 96.06 89 LYS A O 1
ATOM 734 N N . TRP A 1 90 ? 2.680 -1.004 -18.010 1.00 95.31 90 TRP A N 1
ATOM 735 C CA . TRP A 1 90 ? 1.884 -2.070 -17.402 1.00 95.31 90 TRP A CA 1
ATOM 736 C C . TRP A 1 90 ? 1.080 -1.565 -16.199 1.00 95.31 90 TRP A C 1
ATOM 738 O O . TRP A 1 90 ? -0.122 -1.810 -16.124 1.00 95.31 90 TRP A O 1
ATOM 748 N N . ILE A 1 91 ? 1.726 -0.830 -15.289 1.00 95.94 91 ILE A N 1
ATOM 749 C CA . ILE A 1 91 ? 1.080 -0.235 -14.113 1.00 95.94 91 ILE A CA 1
ATOM 750 C C . ILE A 1 91 ? -0.026 0.726 -14.559 1.00 95.94 91 ILE A C 1
ATOM 752 O O . ILE A 1 91 ? -1.150 0.612 -14.081 1.00 95.94 91 ILE A O 1
ATOM 756 N N . GLU A 1 92 ? 0.246 1.613 -15.519 1.00 95.75 92 GLU A N 1
ATOM 757 C CA . GLU A 1 92 ? -0.773 2.511 -16.074 1.00 95.75 92 GLU A CA 1
ATOM 758 C C . GLU A 1 92 ? -1.970 1.751 -16.651 1.00 95.75 92 GLU A C 1
ATOM 760 O O . GLU A 1 92 ? -3.114 2.142 -16.428 1.00 95.75 92 GLU A O 1
ATOM 765 N N . GLY A 1 93 ? -1.718 0.658 -17.374 1.00 94.50 93 GLY A N 1
ATOM 766 C CA . GLY A 1 93 ? -2.771 -0.183 -17.936 1.00 94.50 93 GLY A CA 1
ATOM 767 C C . GLY A 1 93 ? -3.662 -0.826 -16.872 1.00 94.50 93 GLY A C 1
ATOM 768 O O . GLY A 1 93 ? -4.857 -0.981 -17.104 1.00 94.50 93 GLY A O 1
ATOM 769 N N . ILE A 1 94 ? -3.110 -1.176 -15.707 1.00 91.56 94 ILE A N 1
ATOM 770 C CA . ILE A 1 94 ? -3.896 -1.665 -14.566 1.00 91.56 94 ILE A CA 1
ATOM 771 C C . ILE A 1 94 ? -4.693 -0.525 -13.931 1.00 91.56 94 ILE A C 1
ATOM 773 O O . ILE A 1 94 ? -5.886 -0.688 -13.700 1.00 91.56 94 ILE A O 1
ATOM 777 N N . LEU A 1 95 ? -4.065 0.630 -13.693 1.00 91.56 95 LEU A N 1
ATOM 778 C CA . LEU A 1 95 ? -4.706 1.763 -13.019 1.00 91.56 95 LEU A CA 1
ATOM 779 C C . LEU A 1 95 ? -5.819 2.427 -13.845 1.00 91.56 95 LEU A C 1
ATOM 781 O O . LEU A 1 95 ? -6.694 3.044 -13.259 1.00 91.56 95 LEU A O 1
ATOM 785 N N . LYS A 1 96 ? -5.795 2.328 -15.181 1.00 88.81 96 LYS A N 1
ATOM 786 C CA . LYS A 1 96 ? -6.837 2.886 -16.070 1.00 88.81 96 LYS A CA 1
ATOM 787 C C . LYS A 1 96 ? -8.085 2.008 -16.215 1.00 88.81 96 LYS A C 1
ATOM 789 O O . LYS A 1 96 ? -9.072 2.462 -16.777 1.00 88.81 96 LYS A O 1
ATOM 794 N N . LYS A 1 97 ? -8.027 0.738 -15.805 1.00 75.50 97 LYS A N 1
ATOM 795 C CA . LYS A 1 97 ? -9.136 -0.229 -15.951 1.00 75.50 97 LYS A CA 1
ATOM 796 C C . LYS A 1 97 ? -10.098 -0.233 -14.757 1.00 75.50 97 LYS A C 1
ATOM 798 O O . LYS A 1 97 ? -10.909 -1.149 -14.642 1.00 75.50 97 LYS A O 1
ATOM 803 N N . ILE A 1 98 ? -9.940 0.721 -13.851 1.00 62.44 98 ILE A N 1
ATOM 804 C CA . ILE A 1 98 ? -10.595 0.814 -12.545 1.00 62.44 98 ILE A CA 1
ATOM 805 C C . ILE A 1 98 ? -11.231 2.191 -12.480 1.00 62.44 98 ILE A C 1
ATOM 807 O O . ILE A 1 98 ? -12.385 2.256 -12.016 1.00 62.44 98 ILE A O 1
#

Foldseek 3Di:
DQQPDDPVVVVCCVVVVDPDQLQSLCSVCVVVVHRPDDFPDDDLLSLLVVVCRNNSHDLVRSCVLLVHDSVVSVCSNVVVDPDDPVSSVSSVVSSVVD

Sequence (98 aa):
KFLGVSEETVYNWESGKKQPDVKLIPKIIKFLGYVPFEPEGDDLISRLKFYKLINGLTVEGLAERLLRHPDQVRAWLTGRRKPSKKNEKWIEGILKKI